Protein AF-X0UGW3-F1 (afdb_monomer)

Solvent-accessible surface area (backbone atoms only — not comparable to full-atom values): 4283 Å² total; per-residue (Å²): 93,50,16,38,41,37,39,38,33,30,31,77,90,76,46,84,31,66,26,42,34,24,54,69,88,39,78,48,104,51,47,35,68,44,73,45,80,39,66,47,42,79,42,41,41,37,62,50,40,90,73,43,43,44,62,86,58,61,48,79,46,73,36,46,62,72,39,77,45,80,44,79,44,43,32,40,74,110

Sequence (78 aa):
LEGKVRVSASIIGGTPGWGEIYIDDKKRDVGTPYAFDLMEGPHKIAVIRDGYETVGGYKIVNLAGGDDIELNFKLRKK

Mean predicted aligned error: 2.48 Å

Secondary structure (DSSP, 8-state):
-EEEEEEEEEETTTEEE--EEEETTEEEEEESSEEEEEESEEEEEEEE-TTEEETT--EEEEEPTT-EEEEEEEEEE-

Radius of gyration: 12.21 Å; Cα contacts (8 Å, |Δi|>4): 196; chains: 1; bounding box: 30×23×32 Å

Structure (mmCIF, N/CA/C/O backbone):
data_AF-X0UGW3-F1
#
_entry.id   AF-X0UGW3-F1
#
loop_
_atom_site.group_PDB
_atom_site.id
_atom_site.type_symbol
_atom_site.label_atom_id
_atom_site.label_alt_id
_atom_site.label_comp_id
_atom_site.label_asym_id
_atom_site.label_entity_id
_atom_site.label_seq_id
_atom_site.pdbx_PDB_ins_code
_atom_site.Cartn_x
_atom_site.Cart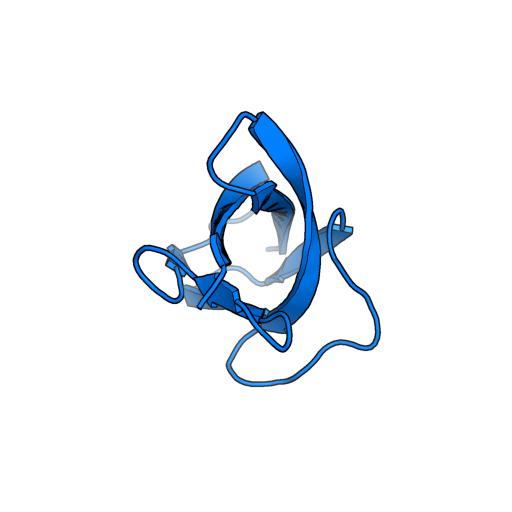n_y
_atom_site.Cartn_z
_atom_site.occupancy
_atom_site.B_iso_or_equiv
_atom_site.auth_seq_id
_atom_site.auth_comp_id
_atom_site.auth_asym_id
_atom_site.auth_atom_id
_atom_site.pdbx_PDB_model_num
ATOM 1 N N . LEU A 1 1 ? 13.255 -4.601 -16.656 1.00 86.88 1 LEU A N 1
ATOM 2 C CA . LEU A 1 1 ? 13.986 -4.916 -15.404 1.00 86.88 1 LEU A CA 1
ATOM 3 C C . LEU A 1 1 ? 12.998 -4.890 -14.241 1.00 86.88 1 LEU A C 1
ATOM 5 O O . LEU A 1 1 ? 11.877 -4.440 -14.446 1.00 86.88 1 LEU A O 1
ATOM 9 N N . GLU A 1 2 ? 13.370 -5.397 -13.066 1.00 94.50 2 GLU A N 1
ATOM 10 C CA . GLU A 1 2 ? 12.521 -5.323 -11.866 1.00 94.50 2 GLU A CA 1
ATOM 11 C C . GLU A 1 2 ? 13.011 -4.226 -10.916 1.00 94.50 2 GLU A C 1
ATOM 13 O O . GLU A 1 2 ? 14.210 -3.937 -10.855 1.00 94.50 2 GLU A O 1
ATOM 18 N N . GLY A 1 3 ? 12.069 -3.618 -10.199 1.00 96.75 3 GLY A N 1
ATOM 19 C CA . GLY A 1 3 ? 12.292 -2.709 -9.081 1.00 96.75 3 GLY A CA 1
ATOM 20 C C . GLY A 1 3 ? 11.590 -3.229 -7.826 1.0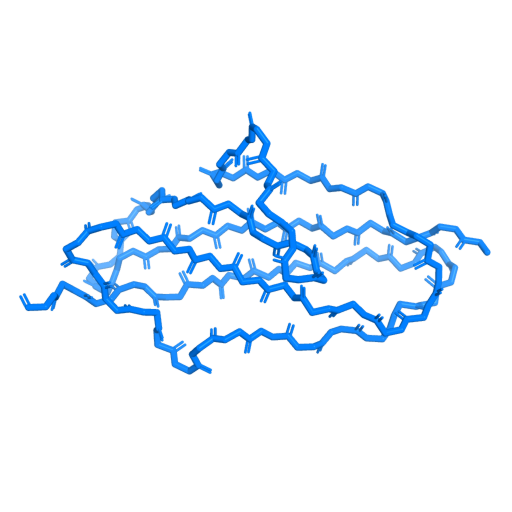0 96.75 3 GLY A C 1
ATOM 21 O O . GLY A 1 3 ? 10.594 -3.951 -7.897 1.00 96.75 3 GLY A O 1
ATOM 22 N N . LYS A 1 4 ? 12.109 -2.858 -6.661 1.00 98.00 4 LYS A N 1
ATOM 23 C CA . LYS A 1 4 ? 11.607 -3.260 -5.351 1.00 98.00 4 LYS A CA 1
ATOM 24 C C . LYS A 1 4 ? 10.685 -2.197 -4.772 1.00 98.00 4 LYS A C 1
ATOM 26 O O . LYS A 1 4 ? 10.997 -1.009 -4.785 1.00 98.00 4 LYS A O 1
ATOM 31 N N . VAL A 1 5 ? 9.557 -2.625 -4.213 1.00 98.31 5 VAL A N 1
ATOM 32 C CA . VAL A 1 5 ? 8.618 -1.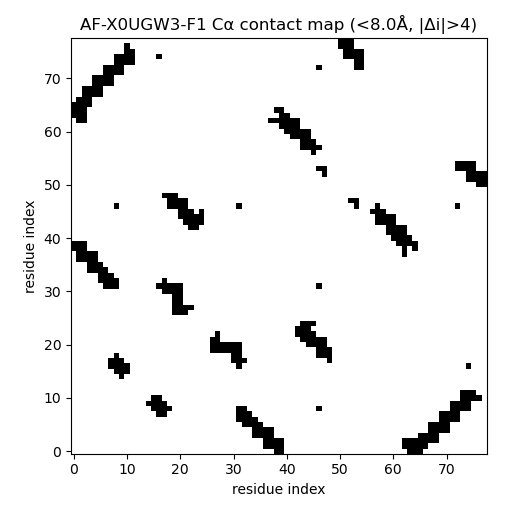752 -3.497 1.00 98.31 5 VAL A CA 1
ATOM 33 C C . VAL A 1 5 ? 8.350 -2.311 -2.108 1.00 98.31 5 VAL A C 1
ATOM 35 O O . VAL A 1 5 ? 7.786 -3.396 -1.965 1.00 98.31 5 VAL A O 1
ATOM 38 N N . ARG A 1 6 ? 8.707 -1.551 -1.071 1.00 98.62 6 ARG A N 1
ATOM 39 C CA . ARG A 1 6 ? 8.373 -1.835 0.331 1.00 98.62 6 ARG A CA 1
ATOM 40 C C . ARG A 1 6 ? 7.128 -1.063 0.729 1.00 98.62 6 ARG A C 1
ATOM 42 O O . ARG A 1 6 ? 7.111 0.163 0.687 1.00 98.62 6 ARG A O 1
ATOM 49 N N . VAL A 1 7 ? 6.088 -1.775 1.139 1.00 98.56 7 VAL A N 1
ATOM 50 C CA . VAL A 1 7 ? 4.800 -1.192 1.516 1.00 98.56 7 VAL A CA 1
ATOM 51 C C . V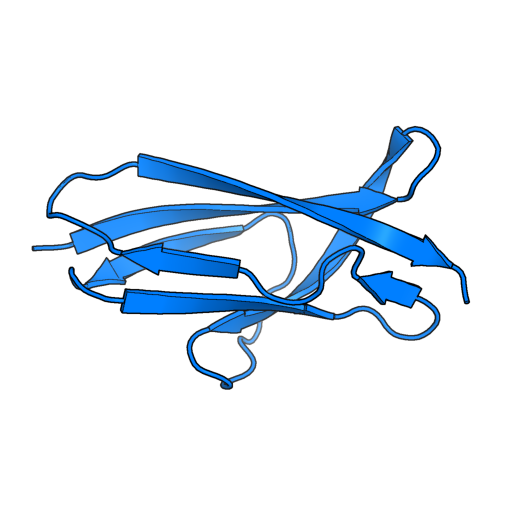AL A 1 7 ? 4.584 -1.366 3.012 1.00 98.56 7 VAL A C 1
ATOM 53 O O . VAL A 1 7 ? 4.594 -2.485 3.524 1.00 98.56 7 VAL A O 1
ATOM 56 N N . SER A 1 8 ? 4.348 -0.260 3.713 1.00 98.31 8 SER A N 1
ATOM 57 C CA . SER A 1 8 ? 4.012 -0.224 5.136 1.00 98.31 8 SER A CA 1
ATOM 58 C C . SER A 1 8 ? 2.757 0.613 5.388 1.00 98.31 8 SER A C 1
ATOM 60 O O . SER A 1 8 ? 2.338 1.419 4.551 1.00 98.31 8 SER A O 1
ATOM 62 N N . ALA A 1 9 ? 2.150 0.433 6.560 1.00 98.12 9 ALA A N 1
ATOM 63 C CA . ALA A 1 9 ? 1.029 1.241 7.012 1.00 98.12 9 ALA A CA 1
ATOM 64 C C . ALA A 1 9 ? 1.272 1.762 8.430 1.00 98.12 9 ALA A C 1
ATOM 66 O O . ALA A 1 9 ? 1.890 1.086 9.250 1.00 98.12 9 ALA A O 1
ATOM 67 N N . SER A 1 10 ? 0.736 2.944 8.727 1.00 97.56 10 SER A N 1
ATOM 68 C CA . SER A 1 10 ? 0.768 3.553 10.059 1.00 97.56 10 SER A CA 1
ATOM 69 C C . SER A 1 10 ? -0.587 4.170 10.377 1.00 97.56 10 SER A C 1
ATOM 71 O O . SER A 1 10 ? -1.168 4.864 9.546 1.00 97.56 10 SER A O 1
ATOM 73 N N . ILE A 1 11 ? -1.099 3.954 11.583 1.00 97.25 11 ILE A N 1
ATOM 74 C CA . ILE A 1 11 ? -2.299 4.643 12.062 1.00 97.25 11 ILE A CA 1
ATOM 75 C C . ILE A 1 11 ? -1.906 6.076 12.452 1.00 97.25 11 ILE A C 1
ATOM 77 O O . ILE A 1 11 ? -0.860 6.292 13.075 1.00 97.25 11 ILE A O 1
ATOM 81 N N . ILE A 1 12 ? -2.725 7.072 12.096 1.00 94.00 12 ILE A N 1
ATOM 82 C CA . ILE A 1 12 ? -2.536 8.446 12.591 1.00 94.00 12 ILE A CA 1
ATOM 83 C C . ILE A 1 12 ? -2.534 8.415 14.124 1.00 94.00 12 ILE A C 1
ATOM 85 O O . ILE A 1 12 ? -3.475 7.925 14.737 1.00 94.00 12 ILE A O 1
ATOM 89 N N . GLY A 1 13 ? -1.467 8.934 14.731 1.00 88.50 13 GLY A N 1
ATOM 90 C CA . GLY A 1 13 ? -1.185 8.767 16.161 1.00 88.50 13 GLY A CA 1
ATOM 91 C C . GLY A 1 13 ? 0.062 7.923 16.443 1.00 88.50 13 GLY A C 1
ATOM 92 O O . GLY A 1 13 ? 0.481 7.837 17.589 1.00 88.50 13 GLY A O 1
ATOM 93 N N . GLY A 1 14 ? 0.695 7.357 15.406 1.00 80.44 14 GLY A N 1
ATOM 94 C CA . GLY A 1 14 ? 2.049 6.789 15.482 1.00 80.44 14 GLY A CA 1
ATOM 95 C C . GLY A 1 14 ? 2.112 5.280 15.715 1.00 80.44 14 GLY A C 1
ATOM 96 O O . GLY A 1 14 ? 3.202 4.730 15.837 1.00 80.44 14 GLY A O 1
ATOM 97 N N . THR A 1 15 ? 0.975 4.587 15.752 1.00 86.81 15 THR A N 1
ATOM 98 C CA . THR A 1 15 ? 0.951 3.126 15.882 1.00 86.81 15 THR A CA 1
ATOM 99 C C . THR A 1 15 ? 1.243 2.464 14.532 1.00 86.81 15 THR A C 1
ATOM 101 O O . THR A 1 15 ? 0.645 2.873 13.528 1.00 86.81 15 THR A O 1
ATOM 104 N N . PRO A 1 16 ? 2.093 1.422 14.473 1.00 88.94 16 PRO A N 1
ATOM 105 C CA . PRO A 1 16 ? 2.193 0.571 13.294 1.00 88.94 16 PRO A CA 1
ATOM 106 C C . PRO A 1 16 ? 0.810 0.089 12.842 1.00 88.94 16 PRO A C 1
ATOM 108 O O . PRO A 1 16 ? -0.026 -0.329 13.647 1.00 88.94 16 PRO A O 1
ATOM 111 N N . GLY A 1 17 ? 0.548 0.215 11.548 1.00 90.25 17 GLY A N 1
ATOM 112 C CA . GLY A 1 17 ? -0.694 -0.196 10.917 1.00 90.25 17 GLY A CA 1
ATOM 113 C C . GLY A 1 17 ? -0.550 -1.541 10.215 1.00 90.25 17 GLY A C 1
ATOM 114 O O . GLY A 1 17 ? 0.541 -1.979 9.866 1.00 90.25 17 GLY A O 1
ATOM 115 N N . TRP A 1 18 ? -1.694 -2.163 9.961 1.00 96.81 18 TRP A N 1
ATOM 116 C CA . TRP A 1 18 ? -1.826 -3.296 9.056 1.00 96.81 18 TRP A CA 1
ATOM 117 C C . TRP A 1 18 ? -2.900 -2.968 8.020 1.00 96.81 18 TRP A C 1
ATOM 119 O O . TRP A 1 18 ? -3.851 -2.255 8.340 1.00 96.81 18 TRP A O 1
ATOM 129 N N . GLY A 1 19 ? -2.774 -3.490 6.808 1.00 97.50 19 GLY A N 1
ATOM 130 C CA . GLY A 1 19 ? -3.819 -3.437 5.798 1.00 97.50 19 GLY A CA 1
ATOM 131 C C . GLY A 1 19 ? -3.544 -4.410 4.660 1.00 97.50 19 GLY A C 1
ATOM 132 O O . GLY A 1 19 ? -2.410 -4.844 4.453 1.00 97.50 19 GLY A O 1
ATOM 133 N N . GLU A 1 20 ? -4.602 -4.741 3.935 1.00 98.56 20 GLU A N 1
ATOM 134 C CA . GLU A 1 20 ? -4.568 -5.540 2.718 1.00 98.56 20 GLU A CA 1
ATOM 135 C C . GLU A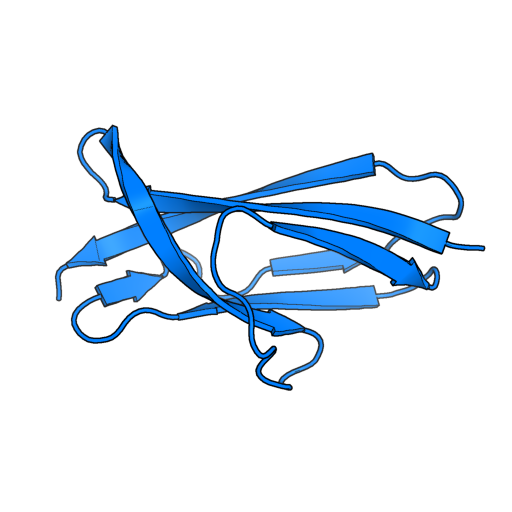 1 20 ? -3.908 -4.741 1.599 1.00 98.56 20 GLU A C 1
ATOM 137 O O . GLU A 1 20 ? -4.234 -3.567 1.395 1.00 98.56 20 GLU A O 1
ATOM 142 N N . ILE A 1 21 ? -2.994 -5.376 0.870 1.00 98.62 21 ILE A N 1
ATOM 143 C CA . ILE A 1 21 ? -2.266 -4.721 -0.214 1.00 98.62 21 ILE A CA 1
ATOM 144 C C . ILE A 1 21 ? -2.954 -5.024 -1.543 1.00 98.62 21 ILE A C 1
ATOM 146 O O . ILE A 1 21 ? -3.267 -6.174 -1.855 1.00 98.62 21 ILE A O 1
ATOM 150 N N . TYR A 1 22 ? -3.138 -3.981 -2.345 1.00 98.62 22 TYR A N 1
ATOM 151 C CA . TYR A 1 22 ? -3.596 -4.072 -3.723 1.00 98.62 22 TYR A CA 1
ATOM 152 C C . TYR A 1 22 ? -2.507 -3.516 -4.636 1.00 98.62 22 TYR A C 1
ATOM 154 O O . TYR A 1 22 ? -1.953 -2.447 -4.367 1.00 98.62 22 TYR A O 1
ATOM 162 N N . ILE A 1 23 ? -2.214 -4.245 -5.711 1.00 98.44 23 ILE A N 1
ATOM 163 C CA . ILE A 1 23 ? -1.297 -3.820 -6.773 1.00 98.44 23 ILE A CA 1
ATOM 164 C C . ILE A 1 23 ? -2.069 -3.913 -8.080 1.00 98.44 23 ILE A C 1
ATOM 166 O O . ILE A 1 23 ? -2.592 -4.981 -8.400 1.00 98.44 23 ILE A O 1
ATOM 170 N N . ASP A 1 24 ? -2.162 -2.799 -8.799 1.00 98.19 24 ASP A N 1
ATOM 171 C CA . ASP A 1 24 ? -2.902 -2.681 -10.061 1.00 98.19 24 ASP A CA 1
ATOM 172 C C . ASP A 1 24 ? -4.339 -3.199 -9.927 1.00 98.19 24 ASP A C 1
ATOM 174 O O . ASP A 1 24 ? -4.808 -4.053 -10.679 1.00 98.19 24 ASP A O 1
ATOM 178 N N . ASP A 1 25 ? -5.010 -2.710 -8.878 1.00 98.12 25 ASP A N 1
ATOM 179 C CA . ASP A 1 25 ? -6.394 -3.031 -8.508 1.00 98.12 25 ASP A CA 1
ATOM 180 C C . ASP A 1 25 ? -6.659 -4.509 -8.158 1.00 98.12 25 ASP A C 1
ATOM 182 O O . ASP A 1 25 ? -7.797 -4.897 -7.890 1.00 98.12 25 ASP A O 1
ATOM 186 N N . LYS A 1 26 ? -5.610 -5.335 -8.058 1.00 98.06 26 LYS A N 1
ATOM 187 C CA . LYS A 1 26 ? -5.697 -6.733 -7.622 1.00 98.06 26 LYS A CA 1
ATOM 188 C C . LYS A 1 26 ? -5.238 -6.887 -6.181 1.00 98.06 26 LYS A C 1
ATOM 190 O O . LYS A 1 26 ? -4.109 -6.528 -5.837 1.00 98.06 26 LYS A O 1
ATOM 195 N N . LYS A 1 27 ? -6.106 -7.474 -5.354 1.00 97.62 27 LYS A N 1
ATOM 196 C CA . LYS A 1 27 ? -5.778 -7.871 -3.982 1.00 97.62 27 LYS A CA 1
ATOM 197 C C . LYS A 1 27 ? -4.642 -8.893 -3.992 1.00 97.62 27 LYS A C 1
ATOM 199 O O . LYS A 1 27 ? -4.624 -9.798 -4.825 1.00 97.62 27 LYS A O 1
ATOM 204 N N . ARG A 1 28 ? -3.704 -8.746 -3.062 1.00 97.12 28 ARG A N 1
ATOM 205 C CA . ARG A 1 28 ? -2.666 -9.738 -2.778 1.00 97.12 28 ARG A CA 1
ATOM 206 C C . ARG A 1 28 ? -3.035 -10.521 -1.522 1.00 97.12 28 ARG A C 1
ATOM 208 O O . ARG A 1 28 ? -3.643 -9.969 -0.608 1.00 97.12 28 ARG A O 1
ATOM 215 N N . ASP A 1 29 ? -2.594 -11.770 -1.439 1.00 96.12 29 ASP A N 1
ATOM 216 C CA . ASP A 1 29 ? -2.807 -12.640 -0.269 1.00 96.12 29 ASP A CA 1
ATOM 217 C C . ASP A 1 29 ? -1.822 -12.344 0.880 1.00 96.12 29 ASP A C 1
ATOM 219 O O . ASP A 1 29 ? -1.464 -13.210 1.674 1.00 96.12 29 ASP A O 1
ATOM 223 N N . VAL A 1 30 ? -1.357 -11.095 0.958 1.00 96.06 30 VAL A N 1
ATOM 224 C CA . VAL A 1 30 ? -0.428 -10.582 1.968 1.00 96.06 30 VAL A CA 1
ATOM 225 C C . VAL A 1 30 ? -0.882 -9.196 2.431 1.00 96.06 30 VAL A C 1
ATOM 227 O O . VAL A 1 30 ? -1.605 -8.485 1.727 1.00 96.06 30 VAL A O 1
ATOM 230 N N . GLY A 1 31 ? -0.445 -8.798 3.625 1.00 96.81 31 GLY A N 1
ATOM 231 C CA . GLY A 1 31 ? -0.717 -7.480 4.196 1.00 96.81 31 GLY A CA 1
ATOM 232 C C . GLY A 1 31 ? 0.560 -6.745 4.584 1.00 96.81 31 GLY A C 1
ATOM 233 O O . GLY A 1 31 ? 1.646 -7.318 4.575 1.00 96.81 31 GLY A O 1
ATOM 234 N N . THR A 1 32 ? 0.439 -5.466 4.931 1.00 97.50 32 THR A N 1
ATOM 235 C CA . THR A 1 32 ? 1.592 -4.660 5.356 1.00 97.50 32 THR A CA 1
ATOM 236 C C . THR A 1 32 ? 2.156 -5.119 6.712 1.00 97.50 32 THR A C 1
ATOM 238 O O . THR A 1 32 ? 1.364 -5.421 7.607 1.00 97.50 32 THR A O 1
ATOM 241 N N . PRO A 1 33 ? 3.482 -5.041 6.934 1.00 98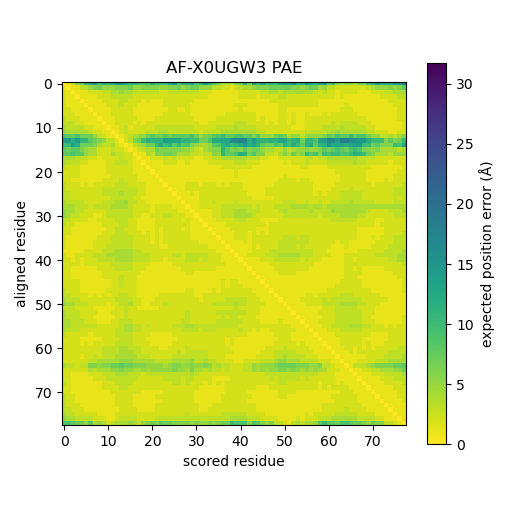.00 33 PRO A N 1
ATOM 242 C CA . PRO A 1 33 ? 4.497 -4.645 5.963 1.00 98.00 33 PRO A CA 1
ATOM 243 C C . PRO A 1 33 ? 4.864 -5.790 5.007 1.00 98.00 33 PRO A C 1
ATOM 245 O O . PRO A 1 33 ? 4.968 -6.940 5.424 1.00 98.00 33 PRO A O 1
ATOM 248 N N . TYR A 1 34 ? 5.102 -5.470 3.734 1.00 98.38 34 TYR A N 1
ATOM 249 C CA . TYR A 1 34 ? 5.575 -6.445 2.745 1.00 98.38 34 TYR A CA 1
ATOM 250 C C . TYR A 1 34 ? 6.425 -5.775 1.660 1.00 98.38 34 TYR A C 1
ATOM 252 O O . TYR A 1 34 ? 6.260 -4.583 1.394 1.00 98.38 34 TYR A O 1
ATOM 260 N N . ALA A 1 35 ? 7.326 -6.533 1.036 1.00 98.12 35 ALA A N 1
ATOM 261 C CA . ALA A 1 35 ? 8.156 -6.076 -0.074 1.00 98.12 35 ALA A CA 1
ATOM 262 C C . ALA A 1 35 ? 7.884 -6.916 -1.326 1.00 98.12 35 ALA A C 1
ATOM 264 O O . ALA A 1 35 ? 7.845 -8.140 -1.239 1.00 98.12 35 ALA A O 1
ATOM 265 N N . PHE A 1 36 ? 7.719 -6.263 -2.472 1.00 97.62 36 PHE A N 1
ATOM 266 C CA . PHE A 1 36 ? 7.499 -6.915 -3.763 1.00 97.62 36 PHE A CA 1
ATOM 267 C C . PHE A 1 36 ? 8.592 -6.515 -4.740 1.00 97.62 36 PHE A C 1
ATOM 269 O O . PHE A 1 36 ? 8.992 -5.351 -4.759 1.00 97.62 36 PHE A O 1
ATOM 276 N N . ASP A 1 37 ? 9.002 -7.456 -5.579 1.00 97.62 37 ASP A N 1
ATOM 277 C CA . ASP A 1 37 ? 9.697 -7.153 -6.823 1.00 97.62 37 ASP A CA 1
ATOM 278 C C . ASP A 1 37 ? 8.629 -7.024 -7.921 1.00 97.62 37 ASP A C 1
ATOM 280 O O . ASP A 1 37 ? 7.750 -7.881 -8.063 1.00 97.62 37 ASP A O 1
ATOM 284 N N . LEU A 1 38 ? 8.632 -5.894 -8.622 1.00 97.44 38 LEU A N 1
ATOM 285 C CA . LEU A 1 38 ? 7.668 -5.542 -9.662 1.00 97.44 38 LEU A CA 1
ATOM 286 C C . LEU A 1 38 ? 8.420 -5.165 -10.934 1.00 97.44 38 LEU A C 1
ATOM 288 O O . LEU A 1 38 ? 9.533 -4.645 -10.878 1.00 97.44 38 LEU A O 1
ATOM 292 N N . MET A 1 39 ? 7.808 -5.418 -12.087 1.00 97.94 39 MET A N 1
ATOM 293 C CA . MET A 1 39 ? 8.383 -4.989 -13.358 1.00 97.94 39 MET A CA 1
ATOM 294 C C . MET A 1 39 ? 8.494 -3.461 -13.431 1.00 97.94 39 MET A C 1
ATOM 296 O O . MET A 1 39 ? 7.757 -2.729 -12.782 1.00 97.94 39 MET A O 1
ATOM 300 N N . GLU A 1 40 ? 9.428 -2.972 -14.241 1.00 97.31 40 GLU A N 1
ATOM 301 C CA . GLU A 1 40 ? 9.497 -1.553 -14.579 1.00 97.31 40 GLU A CA 1
ATOM 302 C C . GLU A 1 40 ? 8.188 -1.056 -15.214 1.00 97.31 40 GLU A C 1
ATOM 304 O O . GLU A 1 40 ? 7.512 -1.779 -15.953 1.00 97.31 40 GLU A O 1
ATOM 309 N N . GLY A 1 41 ? 7.860 0.205 -14.945 1.00 97.94 41 GLY A N 1
ATOM 310 C CA . GLY A 1 41 ? 6.637 0.855 -15.392 1.00 97.94 41 GLY A CA 1
ATOM 311 C C . GLY A 1 41 ? 5.736 1.330 -14.248 1.00 97.94 41 GLY A C 1
ATOM 312 O O . GLY A 1 41 ? 6.096 1.262 -13.066 1.00 97.94 41 GLY A O 1
ATOM 313 N N . PRO A 1 42 ? 4.560 1.879 -14.594 1.00 98.06 42 PRO A N 1
ATOM 314 C CA . PRO A 1 42 ? 3.632 2.421 -13.621 1.00 98.06 42 PRO A CA 1
ATOM 315 C C . PRO A 1 42 ? 2.894 1.307 -12.877 1.00 98.06 42 PRO A C 1
ATOM 317 O O . PRO A 1 42 ? 2.237 0.471 -13.491 1.00 98.06 42 PRO A O 1
ATOM 320 N N . HIS A 1 43 ? 2.915 1.376 -11.549 1.00 98.50 43 HIS A N 1
ATOM 321 C CA . HIS A 1 43 ? 2.131 0.523 -10.668 1.00 98.50 43 HIS A CA 1
ATOM 322 C C . HIS A 1 43 ? 1.277 1.347 -9.715 1.00 98.50 43 HIS A C 1
ATOM 324 O O . HIS A 1 43 ? 1.740 2.307 -9.088 1.00 98.50 43 HIS A O 1
ATOM 330 N N . LYS A 1 44 ? 0.018 0.937 -9.569 1.00 98.62 44 LYS A N 1
ATOM 331 C CA . LYS A 1 44 ? -0.910 1.499 -8.588 1.00 98.62 44 LYS A CA 1
ATOM 332 C C . LYS A 1 44 ? -0.866 0.658 -7.319 1.00 98.62 44 LYS A C 1
ATOM 334 O O . LYS A 1 44 ? -1.304 -0.489 -7.319 1.00 98.62 44 LYS A O 1
ATOM 339 N N . ILE A 1 45 ? -0.392 1.245 -6.226 1.00 98.62 45 ILE A N 1
ATOM 340 C CA . ILE A 1 45 ? -0.301 0.602 -4.914 1.00 98.62 45 ILE A CA 1
ATOM 341 C C . ILE A 1 45 ? -1.363 1.188 -3.990 1.00 98.62 45 ILE A C 1
ATOM 343 O O . ILE A 1 45 ? -1.438 2.405 -3.803 1.00 98.62 45 ILE A O 1
ATOM 347 N N . ALA A 1 46 ? -2.169 0.329 -3.376 1.00 98.62 46 ALA A N 1
ATOM 348 C CA . ALA A 1 46 ? -3.123 0.732 -2.351 1.00 98.62 46 ALA A CA 1
ATOM 349 C C . ALA A 1 46 ? -3.026 -0.171 -1.122 1.00 98.62 46 ALA A C 1
ATOM 351 O O . ALA A 1 46 ? -2.691 -1.352 -1.216 1.00 98.62 46 ALA A O 1
ATOM 352 N N . VAL A 1 47 ? -3.357 0.404 0.031 1.00 98.56 47 VAL A N 1
ATOM 353 C CA . VAL A 1 47 ? -3.527 -0.315 1.293 1.00 98.56 47 VAL A CA 1
ATOM 354 C C . VAL A 1 47 ? -4.937 -0.047 1.787 1.00 98.56 47 VAL A C 1
ATOM 356 O O . VAL A 1 47 ? -5.340 1.116 1.871 1.00 98.56 47 VAL A O 1
ATOM 359 N N . ILE A 1 48 ? -5.684 -1.105 2.099 1.00 98.12 48 ILE A N 1
ATOM 360 C CA . ILE A 1 48 ? -7.063 -1.020 2.589 1.00 98.12 48 ILE A CA 1
ATOM 361 C C . ILE A 1 48 ? -7.170 -1.782 3.907 1.00 98.12 48 ILE A C 1
ATOM 363 O O . ILE A 1 48 ? -6.678 -2.898 4.042 1.00 98.12 48 ILE A O 1
ATOM 367 N N . ARG A 1 49 ? -7.836 -1.182 4.890 1.00 97.50 49 ARG A N 1
ATOM 368 C CA . ARG A 1 49 ? -8.170 -1.832 6.156 1.00 97.50 49 ARG A CA 1
ATOM 369 C C . ARG A 1 49 ? -9.613 -1.509 6.502 1.00 97.50 49 ARG A C 1
ATOM 371 O O . ARG A 1 49 ? -9.992 -0.338 6.507 1.00 97.50 49 ARG A O 1
ATOM 378 N N . ASP A 1 50 ? -10.398 -2.533 6.816 1.00 96.81 50 ASP A N 1
ATOM 379 C CA . ASP A 1 50 ? -11.779 -2.322 7.239 1.00 96.81 50 ASP A CA 1
ATOM 380 C C . ASP A 1 50 ? -11.857 -1.453 8.507 1.00 96.81 50 ASP A C 1
ATOM 382 O O . ASP A 1 50 ? -11.012 -1.551 9.400 1.00 96.81 50 ASP A O 1
ATOM 386 N N . GLY A 1 51 ? -12.840 -0.554 8.552 1.00 97.50 51 GLY A N 1
ATOM 387 C CA . GLY A 1 51 ? -12.987 0.462 9.602 1.00 97.50 51 GLY A CA 1
ATOM 388 C C . GLY A 1 51 ? -12.020 1.657 9.526 1.00 97.50 51 GLY A C 1
ATOM 389 O O . GLY A 1 51 ? -12.075 2.535 10.387 1.00 97.50 51 GLY A O 1
ATOM 390 N N . TYR A 1 52 ? -11.151 1.728 8.512 1.00 97.75 52 TYR A N 1
ATOM 391 C CA . TYR A 1 52 ? -10.205 2.832 8.321 1.00 97.75 52 TYR A CA 1
ATOM 392 C C . TYR A 1 52 ? -10.337 3.441 6.923 1.00 97.75 52 TYR A C 1
ATOM 394 O O . TYR A 1 52 ? -10.757 2.791 5.965 1.00 97.75 52 TYR A O 1
ATOM 402 N N . GLU A 1 53 ? -9.977 4.711 6.805 1.00 97.75 53 GLU A N 1
ATOM 403 C CA . GLU A 1 53 ? -9.709 5.380 5.539 1.00 97.75 53 GLU A CA 1
ATOM 404 C C . GLU A 1 53 ? -8.197 5.529 5.333 1.00 97.75 53 GLU A C 1
ATOM 406 O O . GLU A 1 53 ? -7.436 5.787 6.271 1.00 97.75 53 GLU A O 1
ATOM 411 N N . THR A 1 54 ? -7.761 5.387 4.086 1.00 97.88 54 THR A N 1
ATOM 412 C CA . THR A 1 54 ? -6.367 5.599 3.698 1.00 97.88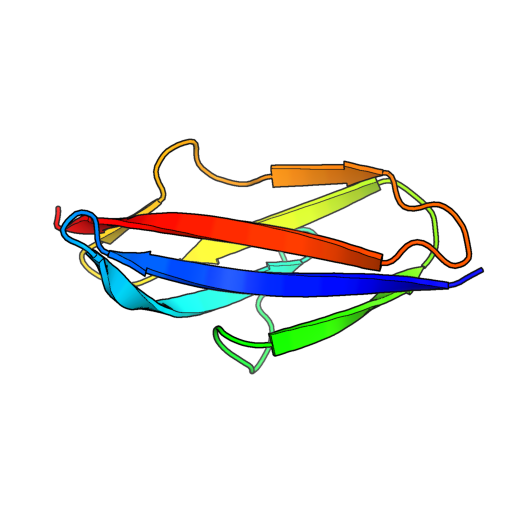 54 THR A CA 1
ATOM 413 C C . THR A 1 54 ? -6.183 7.049 3.282 1.00 97.88 54 THR A C 1
ATOM 415 O O . THR A 1 54 ? -6.751 7.505 2.289 1.00 97.88 54 THR A O 1
ATOM 418 N N . VAL A 1 55 ? -5.388 7.793 4.045 1.00 97.69 55 VAL A N 1
ATOM 419 C CA . VAL A 1 55 ? -5.147 9.219 3.810 1.00 97.69 55 VAL A CA 1
ATOM 420 C C . VAL A 1 55 ? -4.438 9.406 2.474 1.00 97.69 55 VAL A C 1
ATOM 422 O O . VAL A 1 55 ? -3.359 8.857 2.258 1.00 97.69 55 VAL A O 1
ATOM 425 N N . GLY A 1 56 ? -5.034 10.207 1.591 1.00 96.69 56 GLY A N 1
ATOM 426 C CA . GLY A 1 56 ? -4.516 10.439 0.240 1.00 96.69 56 GLY A CA 1
ATOM 427 C C . GLY A 1 56 ? -4.797 9.299 -0.745 1.00 96.69 56 G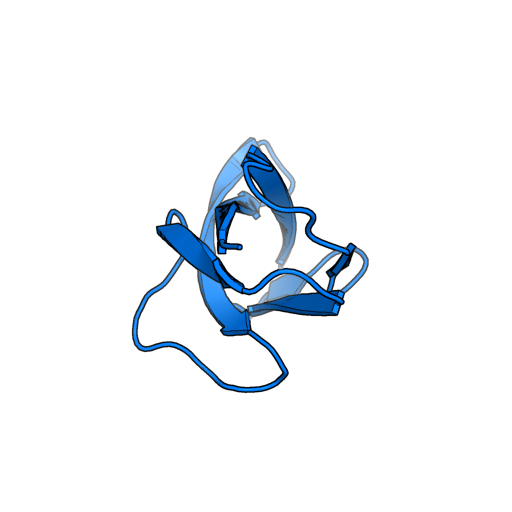LY A C 1
ATOM 428 O O . GLY A 1 56 ? -4.468 9.435 -1.917 1.00 96.69 56 GLY A O 1
ATOM 429 N N . GLY A 1 57 ? -5.441 8.213 -0.305 1.00 97.88 57 GLY A N 1
ATOM 430 C CA . GLY A 1 57 ? -5.825 7.093 -1.161 1.00 97.88 57 GLY A CA 1
ATOM 431 C C . GLY A 1 57 ? -4.648 6.221 -1.606 1.00 97.88 57 GLY A C 1
ATOM 432 O O . GLY A 1 57 ? -3.756 5.897 -0.820 1.00 97.88 57 GLY A O 1
ATOM 433 N N . TYR A 1 58 ? -4.693 5.780 -2.863 1.00 98.31 58 TYR A N 1
ATOM 434 C CA . TYR A 1 58 ? -3.646 4.971 -3.488 1.00 98.31 58 TYR A CA 1
ATOM 435 C C . TYR A 1 58 ? -2.449 5.837 -3.916 1.00 98.31 58 TYR A C 1
ATOM 437 O O . TYR A 1 58 ? -2.548 7.058 -4.015 1.00 98.31 58 TYR A O 1
ATOM 445 N N . LYS A 1 59 ? -1.317 5.198 -4.221 1.00 98.56 59 LYS A N 1
ATOM 446 C CA . LYS A 1 59 ? -0.130 5.844 -4.796 1.00 98.56 59 LYS A CA 1
ATOM 447 C C . LYS A 1 59 ? 0.202 5.213 -6.142 1.00 98.56 59 LYS A C 1
ATOM 449 O O . LYS A 1 59 ? 0.081 4.002 -6.290 1.00 98.56 59 LYS A O 1
ATOM 454 N N . ILE A 1 60 ? 0.629 6.028 -7.101 1.00 98.19 60 ILE A N 1
ATOM 455 C CA . ILE A 1 60 ? 1.213 5.550 -8.357 1.00 98.19 60 ILE A CA 1
ATOM 456 C C . ILE A 1 60 ? 2.726 5.690 -8.234 1.00 98.19 60 ILE A C 1
ATOM 458 O O . ILE A 1 60 ? 3.214 6.766 -7.890 1.00 98.19 60 ILE A O 1
ATOM 462 N N . VAL A 1 61 ? 3.452 4.613 -8.507 1.00 97.38 61 VAL A N 1
ATOM 463 C CA . VAL A 1 61 ? 4.914 4.617 -8.629 1.00 97.38 61 VAL A CA 1
ATOM 464 C C . VAL A 1 61 ? 5.277 4.246 -10.055 1.00 97.38 61 VAL A C 1
ATOM 466 O O . VAL A 1 61 ? 4.679 3.333 -10.609 1.00 97.38 61 VAL A O 1
ATOM 469 N N . ASN A 1 62 ? 6.217 4.963 -10.664 1.00 97.44 62 ASN A N 1
ATOM 470 C CA . ASN A 1 62 ? 6.758 4.603 -11.969 1.00 97.44 62 ASN A CA 1
ATOM 471 C C . ASN A 1 62 ? 8.150 4.014 -11.749 1.00 97.44 62 ASN A C 1
ATOM 473 O O . ASN A 1 62 ? 9.077 4.774 -11.476 1.00 97.44 62 ASN A O 1
ATOM 477 N N . LEU A 1 63 ? 8.256 2.686 -11.782 1.00 97.50 63 LEU A N 1
ATOM 478 C CA . LEU A 1 63 ? 9.487 1.971 -11.455 1.00 97.50 63 LEU A CA 1
ATOM 479 C C . LEU A 1 63 ? 10.437 1.935 -12.645 1.00 97.50 63 LEU A C 1
ATOM 481 O O . LEU A 1 63 ? 10.041 1.579 -13.756 1.00 97.50 63 LEU A O 1
ATOM 485 N N . ALA A 1 64 ? 11.702 2.231 -12.390 1.00 95.31 64 ALA A N 1
ATOM 486 C CA . ALA A 1 64 ? 12.816 1.861 -13.242 1.00 95.31 64 ALA A CA 1
ATOM 487 C C . ALA A 1 64 ? 13.487 0.575 -12.729 1.00 95.31 64 ALA A C 1
ATOM 489 O O . ALA A 1 64 ? 13.316 0.150 -11.584 1.00 95.31 64 ALA A O 1
ATOM 490 N N . GLY A 1 65 ? 14.273 -0.061 -13.597 1.00 94.06 65 GLY A N 1
ATOM 491 C CA . GLY A 1 65 ? 15.072 -1.221 -13.220 1.00 94.06 65 GLY A CA 1
ATOM 492 C C . GLY A 1 65 ? 16.061 -0.918 -12.098 1.00 94.06 65 GLY A C 1
ATOM 493 O O . GLY A 1 65 ? 16.881 -0.014 -12.233 1.00 94.06 65 GLY A O 1
ATOM 494 N N . GLY A 1 66 ? 16.025 -1.720 -11.033 1.00 94.94 66 GLY A N 1
ATOM 495 C CA . GLY A 1 66 ? 16.898 -1.568 -9.869 1.00 94.94 66 GLY A CA 1
ATOM 496 C C . GLY A 1 66 ? 16.416 -0.548 -8.837 1.00 94.94 66 GLY A C 1
ATOM 497 O O . GLY A 1 66 ? 17.101 -0.370 -7.829 1.00 94.94 66 GLY A O 1
ATOM 498 N N . ASP A 1 67 ? 15.260 0.088 -9.051 1.00 97.81 67 ASP A N 1
ATOM 499 C CA . ASP A 1 67 ? 14.655 0.962 -8.048 1.00 97.81 67 ASP A CA 1
ATOM 500 C C . ASP A 1 67 ? 14.408 0.211 -6.738 1.00 97.81 67 ASP A C 1
ATOM 502 O O . ASP A 1 67 ? 14.108 -0.983 -6.729 1.00 97.81 67 A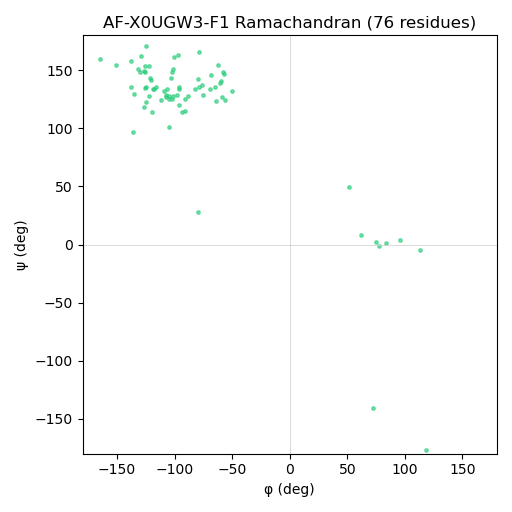SP A O 1
ATOM 506 N N . ASP A 1 68 ? 14.487 0.936 -5.625 1.00 97.94 68 ASP A N 1
ATOM 507 C CA . ASP A 1 68 ? 14.071 0.443 -4.320 1.00 97.94 68 ASP A CA 1
ATOM 508 C C . ASP A 1 68 ? 13.267 1.530 -3.592 1.00 97.94 68 ASP A C 1
ATOM 510 O O . ASP A 1 68 ? 13.821 2.477 -3.028 1.00 97.94 68 ASP A O 1
ATOM 514 N N . ILE A 1 69 ? 11.939 1.434 -3.677 1.00 97.88 69 ILE A N 1
ATOM 515 C CA . ILE A 1 69 ? 10.997 2.460 -3.220 1.00 97.88 69 ILE A CA 1
ATOM 516 C C . ILE A 1 69 ? 10.310 2.021 -1.932 1.00 97.88 69 ILE A C 1
ATOM 518 O O . ILE A 1 69 ? 9.751 0.930 -1.840 1.00 97.88 69 ILE A O 1
ATOM 522 N N . GLU A 1 70 ? 10.246 2.922 -0.954 1.00 98.25 70 GLU A N 1
ATOM 523 C CA . GLU A 1 70 ? 9.454 2.734 0.258 1.00 98.25 70 GLU A CA 1
ATOM 524 C C . GLU A 1 70 ? 8.175 3.583 0.240 1.00 98.25 70 GLU A C 1
ATOM 526 O O . GLU A 1 70 ? 8.196 4.802 0.055 1.00 98.25 70 GLU A O 1
ATOM 531 N N . LEU A 1 71 ? 7.036 2.934 0.478 1.00 98.19 71 LEU A N 1
ATOM 532 C CA . LEU A 1 71 ? 5.721 3.553 0.565 1.00 98.19 71 LEU A CA 1
ATOM 533 C C . LEU A 1 71 ? 5.110 3.316 1.945 1.00 98.19 71 LEU A C 1
ATOM 535 O O . LEU A 1 71 ? 4.705 2.205 2.276 1.00 98.19 71 LEU A O 1
ATOM 539 N N . ASN A 1 72 ? 4.931 4.394 2.709 1.00 97.56 72 ASN A N 1
ATOM 540 C CA . ASN A 1 72 ? 4.100 4.378 3.912 1.00 97.56 72 ASN A CA 1
ATOM 541 C C . ASN A 1 72 ? 2.695 4.934 3.634 1.00 97.56 72 ASN A C 1
ATOM 543 O O . ASN A 1 72 ? 2.549 6.038 3.090 1.00 97.56 72 ASN A O 1
ATOM 547 N N . PHE A 1 73 ? 1.667 4.183 4.027 1.00 98.06 73 PHE A N 1
ATOM 548 C CA . PHE A 1 73 ? 0.264 4.588 3.963 1.00 98.06 73 PHE A CA 1
ATOM 549 C C . PHE A 1 73 ? -0.254 4.956 5.353 1.00 98.06 73 PHE A C 1
ATOM 551 O O . PHE A 1 73 ? -0.195 4.160 6.290 1.00 98.06 73 PHE A O 1
ATOM 558 N N . LYS A 1 74 ? -0.797 6.168 5.488 1.00 97.81 74 LYS A N 1
ATOM 559 C CA . LYS A 1 74 ? -1.400 6.621 6.744 1.00 97.81 74 LYS A CA 1
ATOM 560 C C . LYS A 1 74 ? -2.870 6.226 6.782 1.00 97.81 74 LYS A C 1
ATOM 562 O O . LYS A 1 74 ? -3.614 6.547 5.860 1.00 97.81 74 LYS A O 1
ATOM 567 N N . LEU A 1 75 ? -3.284 5.561 7.853 1.00 97.94 75 LEU A N 1
ATOM 568 C CA . LEU A 1 75 ? -4.656 5.117 8.076 1.00 97.94 75 LEU A CA 1
ATOM 569 C C . LEU A 1 75 ? -5.309 5.975 9.161 1.00 97.94 75 LEU A C 1
ATOM 571 O O . LEU A 1 75 ? -4.759 6.125 10.256 1.00 97.94 75 LEU A O 1
ATOM 575 N N . ARG A 1 76 ? -6.494 6.514 8.880 1.00 97.25 76 ARG A N 1
ATOM 576 C CA . ARG A 1 76 ? -7.337 7.211 9.859 1.00 97.25 76 ARG A CA 1
ATOM 577 C C . ARG A 1 76 ? -8.548 6.336 10.157 1.00 97.25 76 ARG A C 1
ATOM 579 O O . ARG A 1 76 ? -9.138 5.778 9.241 1.00 97.25 76 ARG A O 1
ATOM 586 N N . LYS A 1 77 ? -8.876 6.142 11.434 1.00 95.38 77 LYS A N 1
ATOM 587 C CA . LYS A 1 77 ? -10.098 5.419 11.807 1.00 95.38 77 LYS A CA 1
ATOM 588 C C . LYS A 1 77 ? -11.301 6.237 11.326 1.00 95.38 77 LYS A C 1
ATOM 590 O O . LYS A 1 77 ? -11.267 7.459 11.473 1.00 95.38 77 LYS A O 1
ATOM 595 N N . LYS A 1 78 ? -12.284 5.569 10.722 1.00 93.44 78 LYS A N 1
ATOM 596 C CA . LYS A 1 78 ? -13.554 6.198 10.337 1.00 93.44 78 LYS A CA 1
ATOM 597 C C . LYS A 1 78 ? -14.362 6.610 11.565 1.00 93.44 78 LYS A C 1
ATOM 599 O O . LYS A 1 78 ? -14.195 5.955 12.623 1.00 93.44 78 LYS A O 1
#

Organism: NCBI:txid412755

InterPro domains:
  IPR013229 PEGA [PF08308] (20-77)

Foldseek 3Di:
DKAKEFEFEAEPVGHGDKFFKDKQNHTDPDIPGDMDIDDAAKIKIAGDDPQWDWVVTIDIDGDDPHHHYYDYIYIYGD

Nearest PDB structures (foldseek):
  6hif-assembly1_Y  TM=7.646E-01  e=1.464E-03  Candidatus Kuenenia stuttgartensis
  4oq1-assembly1_A  TM=6.859E-01  e=2.332E-02  Streptococcus pneumoniae TIGR4
  3g3l-assembly1_A  TM=6.096E-01  e=8.608E-03  Bacteroides fragilis NCTC 9343
  4yok-assembly1_A  TM=6.341E-01  e=3.251E-02  Parabacteroides merdae ATCC 43184
  4fxt-assembly3_C  TM=6.179E-01  e=1.228E-01  Bacteroides ovatus ATCC 8483

pLDDT: mean 96.69, std 3.14, range [80.44, 98.62]